Protein AF-A0A535C6H7-F1 (afdb_monomer_lite)

Radius of gyration: 23.51 Å; chains: 1; bounding box: 56×78×48 Å

pLDDT: mean 80.65, std 19.95, range [39.41, 97.75]

Sequence (161 aa):
MAKKKKEQKVSISQGDEAQAQAVLERYHKLAGELRSSKDQNQAEEALSTVSDLPEAAQMALLKALSREYHQDAADVLVGINALSPLKSVRKEARRSLLRLEEARVYPHWEPPIERLSPVDAIQMQSVNSMVTDLVTSIEESENPPRFWKGFVTDSQTRVPA

Foldseek 3Di:
DPPPPPPDPDDADPVLLVLLVVVLVCLLVLLVQQQPDDAQVSLVVSCVSLLVRDPNSLLNNLVVLLPVLEQSSQSVLQSCLQNHPDPVSVVSSVVSNVSSVVVVRHHPDHGRDPDDPPVNVVVVVVVVVVVVVVVVVPDPDDDDDDDDDDDDDDDPDDDDD

Structure (mmCIF, N/CA/C/O backbone):
data_AF-A0A535C6H7-F1
#
_entry.id   AF-A0A535C6H7-F1
#
loop_
_atom_site.group_PDB
_atom_site.id
_atom_site.type_symbol
_atom_site.label_atom_id
_atom_site.label_alt_id
_atom_site.label_comp_id
_atom_site.label_asym_id
_atom_site.label_entity_id
_atom_site.label_seq_id
_atom_site.pdbx_PDB_ins_code
_atom_site.Cartn_x
_atom_site.Cartn_y
_atom_site.Cartn_z
_atom_site.occupancy
_atom_site.B_iso_or_equiv
_atom_site.auth_seq_id
_atom_site.auth_comp_id
_atom_site.auth_asym_id
_atom_site.auth_atom_id
_atom_site.pdbx_PDB_model_num
ATOM 1 N N . MET A 1 1 ? -22.726 31.134 2.862 1.00 39.41 1 MET A N 1
ATOM 2 C CA . MET A 1 1 ? -21.718 30.504 3.748 1.00 39.41 1 MET A CA 1
ATOM 3 C C . MET A 1 1 ? -21.454 29.078 3.261 1.00 39.41 1 MET A C 1
ATOM 5 O O . MET A 1 1 ? -22.220 28.179 3.584 1.00 39.41 1 MET A O 1
ATOM 9 N N . ALA A 1 2 ? -20.444 28.859 2.414 1.00 46.81 2 ALA A N 1
ATOM 10 C CA . ALA A 1 2 ? -20.098 27.507 1.968 1.00 46.81 2 ALA A CA 1
ATOM 11 C C . ALA A 1 2 ? -19.489 26.728 3.146 1.00 46.81 2 ALA A C 1
ATOM 13 O O . ALA A 1 2 ? -18.440 27.110 3.666 1.00 46.81 2 ALA A O 1
ATOM 14 N N . LYS A 1 3 ? -20.156 25.656 3.594 1.00 52.50 3 LYS A N 1
ATOM 15 C CA . LYS A 1 3 ? -19.626 24.759 4.626 1.00 52.50 3 LYS A CA 1
ATOM 16 C C . LYS A 1 3 ? -18.391 24.056 4.053 1.00 52.50 3 LYS A C 1
ATOM 18 O O . LYS A 1 3 ? -18.519 23.105 3.288 1.00 52.50 3 LYS A O 1
ATOM 23 N N . LYS A 1 4 ? -17.188 24.536 4.390 1.00 54.16 4 LYS A N 1
ATOM 24 C CA . LYS A 1 4 ? -15.937 23.810 4.129 1.00 54.16 4 LYS A CA 1
ATOM 25 C C . LYS A 1 4 ? -16.025 22.464 4.855 1.00 54.16 4 LYS A C 1
ATOM 27 O O . LYS A 1 4 ? -15.910 22.419 6.078 1.00 54.16 4 LYS A O 1
ATOM 32 N N . LYS A 1 5 ? -16.261 21.380 4.111 1.00 51.91 5 LYS A N 1
ATOM 33 C CA . LYS A 1 5 ? -16.162 20.007 4.617 1.00 51.91 5 LYS A CA 1
ATOM 34 C C . LYS A 1 5 ? -14.705 19.795 5.033 1.00 51.91 5 LYS A C 1
ATOM 36 O O . LYS A 1 5 ? -13.837 19.677 4.174 1.00 51.91 5 LYS A O 1
ATOM 41 N N . LYS A 1 6 ? -14.423 19.860 6.338 1.00 53.69 6 LYS A N 1
ATOM 42 C CA . LYS A 1 6 ? -13.094 19.565 6.886 1.00 53.69 6 LYS A CA 1
ATOM 43 C C . LYS A 1 6 ? -12.773 18.115 6.536 1.00 53.69 6 LYS A C 1
ATOM 45 O O . LYS A 1 6 ? -13.513 17.220 6.935 1.00 53.69 6 LYS A O 1
ATOM 50 N N . GLU A 1 7 ? -11.706 17.893 5.774 1.00 56.09 7 GLU A N 1
ATOM 51 C CA . GLU A 1 7 ? -11.114 16.564 5.653 1.00 56.09 7 GLU A CA 1
ATOM 52 C C . GLU A 1 7 ? -10.694 16.140 7.063 1.00 56.09 7 GLU A C 1
ATOM 54 O O . GLU A 1 7 ? -9.866 16.786 7.709 1.00 56.09 7 GLU A O 1
ATOM 59 N N . GLN A 1 8 ? -11.372 15.125 7.588 1.00 59.19 8 GLN A N 1
ATOM 60 C CA . GLN A 1 8 ? -11.145 14.611 8.926 1.00 59.19 8 GLN A CA 1
ATOM 61 C C . GLN A 1 8 ? -9.779 13.925 8.905 1.00 59.19 8 GLN A C 1
ATOM 63 O O . GLN A 1 8 ? -9.584 12.912 8.239 1.00 59.19 8 GLN A O 1
ATOM 68 N N . LYS A 1 9 ? -8.790 14.557 9.538 1.00 72.38 9 LYS A N 1
ATOM 69 C CA . LYS A 1 9 ? -7.429 14.032 9.599 1.00 72.38 9 LYS A CA 1
ATOM 70 C C . LYS A 1 9 ? -7.462 12.774 10.466 1.00 72.38 9 LYS A C 1
ATOM 72 O O . LYS A 1 9 ? -7.769 12.874 11.649 1.00 72.38 9 LYS A O 1
ATOM 77 N N . VAL A 1 10 ? -7.174 11.618 9.873 1.00 79.31 10 VAL A N 1
ATOM 78 C CA . VAL A 1 10 ? -7.082 10.345 10.599 1.00 79.31 10 VAL A CA 1
ATOM 79 C C . VAL A 1 10 ? -5.975 10.470 11.650 1.00 79.31 10 VAL A C 1
ATOM 81 O O . VAL A 1 10 ? -4.823 10.758 11.312 1.00 79.31 10 VAL A O 1
ATOM 84 N N . SER A 1 11 ? -6.336 10.334 12.926 1.00 87.69 11 SER A N 1
ATOM 85 C CA . SER A 1 11 ? -5.392 10.281 14.044 1.00 87.69 11 SER A CA 1
ATOM 86 C C . SER A 1 11 ? -4.836 8.866 14.161 1.00 87.69 11 SER A C 1
ATOM 88 O O . SER A 1 11 ? -5.615 7.925 14.257 1.00 87.69 11 SER A O 1
ATOM 90 N N . ILE A 1 12 ? -3.513 8.731 14.149 1.00 90.38 12 ILE A N 1
ATOM 91 C CA . ILE A 1 12 ? -2.811 7.447 14.261 1.00 90.38 12 ILE A CA 1
ATOM 92 C C . ILE A 1 12 ? -2.383 7.275 15.720 1.00 90.38 12 ILE A C 1
ATOM 94 O O . ILE A 1 12 ? -1.758 8.181 16.278 1.00 90.38 12 ILE A O 1
ATOM 98 N N . SER A 1 13 ? -2.752 6.156 16.341 1.00 93.12 13 SER A N 1
ATOM 99 C CA . SER A 1 13 ? -2.319 5.784 17.691 1.00 93.12 13 SER A CA 1
ATOM 100 C C . SER A 1 13 ? -1.070 4.896 17.662 1.00 93.12 13 SER A C 1
ATOM 102 O O . SER A 1 13 ? -0.729 4.316 16.636 1.00 93.12 13 SER A O 1
ATOM 104 N N . GLN A 1 14 ? -0.414 4.719 18.812 1.00 91.12 14 GLN A N 1
ATOM 105 C CA . GLN A 1 14 ? 0.725 3.799 18.934 1.00 91.12 14 GLN A CA 1
ATOM 106 C C . GLN A 1 14 ? 0.339 2.337 18.632 1.00 91.12 14 GLN A C 1
ATOM 108 O O . GLN A 1 14 ? 1.145 1.580 18.097 1.00 91.12 14 GLN A O 1
ATOM 113 N N . GLY A 1 15 ? -0.900 1.937 18.948 1.00 92.25 15 GLY A N 1
ATOM 114 C CA . GLY A 1 15 ? -1.410 0.606 18.609 1.00 92.25 15 GLY A CA 1
ATOM 115 C C . GLY A 1 15 ? -1.535 0.405 17.098 1.00 92.25 15 GLY A C 1
ATOM 116 O O . GLY A 1 15 ? -1.172 -0.655 16.590 1.00 92.25 15 GLY A O 1
ATOM 117 N N . ASP A 1 16 ? -1.964 1.444 16.378 1.00 93.81 16 ASP A N 1
ATOM 118 C CA . ASP A 1 16 ? -2.052 1.427 14.914 1.00 93.81 16 ASP A CA 1
ATOM 119 C C . ASP A 1 16 ? -0.664 1.325 14.267 1.00 93.81 16 ASP A C 1
ATOM 121 O O . ASP A 1 16 ? -0.484 0.597 13.293 1.00 93.81 16 ASP A O 1
ATOM 125 N N . GLU A 1 17 ? 0.332 2.022 14.824 1.00 93.94 17 GLU A N 1
ATOM 126 C CA . GLU A 1 17 ? 1.726 1.932 14.371 1.00 93.9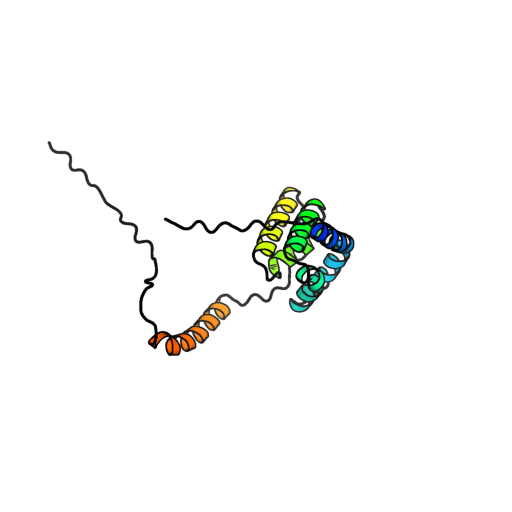4 17 GLU A CA 1
ATOM 127 C C . GLU A 1 17 ? 2.306 0.531 14.588 1.00 93.94 17 GLU A C 1
ATOM 129 O O . GLU A 1 17 ? 2.968 0.005 13.697 1.00 93.94 17 GLU A O 1
ATOM 134 N N . ALA A 1 18 ? 2.017 -0.110 15.725 1.00 95.69 18 ALA A N 1
ATOM 135 C CA . ALA A 1 18 ? 2.470 -1.474 15.996 1.00 95.69 18 ALA A CA 1
ATOM 136 C C . ALA A 1 18 ? 1.853 -2.495 15.023 1.00 95.69 18 ALA A C 1
ATOM 138 O O . ALA A 1 18 ? 2.554 -3.367 14.508 1.00 95.69 18 ALA A O 1
ATOM 139 N N . GLN A 1 19 ? 0.556 -2.366 14.726 1.00 94.44 19 GLN A N 1
ATOM 140 C CA . GLN A 1 19 ? -0.112 -3.209 13.729 1.00 94.44 19 GLN A CA 1
ATOM 141 C C . GLN A 1 19 ? 0.456 -2.984 12.325 1.00 94.44 19 GLN A C 1
ATOM 143 O O . GLN A 1 19 ? 0.732 -3.947 11.610 1.00 94.44 19 GLN A O 1
ATOM 148 N N . ALA A 1 20 ? 0.678 -1.724 11.946 1.00 95.38 20 ALA A N 1
ATOM 149 C CA . ALA A 1 20 ? 1.310 -1.380 10.680 1.00 95.38 20 ALA A CA 1
ATOM 150 C C . ALA A 1 20 ? 2.720 -1.972 10.568 1.00 95.38 20 ALA A C 1
ATOM 152 O O . ALA A 1 20 ? 3.054 -2.535 9.530 1.00 95.38 20 ALA A O 1
ATOM 153 N N . GLN A 1 21 ? 3.519 -1.909 11.634 1.00 95.81 21 GLN A N 1
ATOM 154 C CA . GLN A 1 21 ? 4.875 -2.453 11.654 1.00 95.81 21 GLN A CA 1
ATOM 155 C C . GLN A 1 21 ? 4.891 -3.973 11.451 1.00 95.81 21 GLN A C 1
ATOM 157 O O . GLN A 1 21 ? 5.683 -4.475 10.658 1.00 95.81 21 GLN A O 1
ATOM 162 N N . ALA A 1 22 ? 3.971 -4.704 12.086 1.00 95.56 22 ALA A N 1
ATOM 163 C CA . ALA A 1 22 ? 3.863 -6.153 11.911 1.00 95.56 22 ALA A CA 1
ATOM 164 C C . ALA A 1 22 ? 3.549 -6.555 10.456 1.00 95.56 22 ALA A C 1
ATOM 166 O O . ALA A 1 22 ? 4.006 -7.590 9.971 1.00 95.56 22 ALA A O 1
ATOM 167 N N . VAL A 1 23 ? 2.770 -5.739 9.736 1.00 95.44 23 VAL A N 1
ATOM 168 C CA . VAL A 1 23 ? 2.510 -5.957 8.304 1.00 95.44 23 VAL A CA 1
ATOM 169 C C . VAL A 1 23 ? 3.679 -5.490 7.443 1.00 95.44 23 VAL A C 1
ATOM 171 O O . VAL A 1 23 ? 3.997 -6.138 6.445 1.00 95.44 23 VAL A O 1
ATOM 174 N N . LEU A 1 24 ? 4.347 -4.409 7.845 1.00 96.38 24 LEU A N 1
ATOM 175 C CA . LEU A 1 24 ? 5.537 -3.910 7.174 1.00 96.38 24 LEU A CA 1
ATOM 176 C C . LEU A 1 24 ? 6.614 -4.991 7.129 1.00 96.38 24 LEU A C 1
ATOM 178 O O . LEU A 1 24 ? 7.143 -5.236 6.065 1.00 96.38 24 LEU A O 1
ATOM 182 N N . GLU A 1 25 ? 6.875 -5.729 8.207 1.00 96.31 25 GLU A N 1
ATOM 183 C CA . GLU A 1 25 ? 7.915 -6.776 8.231 1.00 96.31 25 GLU A CA 1
ATOM 184 C C . GLU A 1 25 ? 7.739 -7.881 7.172 1.00 96.31 25 GLU A C 1
ATOM 186 O O . GLU A 1 25 ? 8.708 -8.526 6.771 1.00 96.31 25 GLU A O 1
ATOM 191 N N . ARG A 1 26 ? 6.515 -8.086 6.673 1.00 96.19 26 ARG A N 1
ATOM 192 C CA . ARG A 1 26 ? 6.191 -9.101 5.658 1.00 96.19 26 ARG A CA 1
ATOM 193 C C . ARG A 1 26 ? 5.921 -8.529 4.264 1.00 96.19 26 ARG A C 1
ATOM 195 O O . ARG A 1 26 ? 5.485 -9.277 3.387 1.00 96.19 26 ARG A O 1
ATOM 202 N N . TYR A 1 27 ? 6.176 -7.240 4.026 1.00 96.12 27 TYR A N 1
ATOM 203 C CA . TYR A 1 27 ? 5.773 -6.577 2.780 1.00 96.12 27 TYR A CA 1
ATOM 204 C C . TYR A 1 27 ? 6.416 -7.175 1.521 1.00 96.12 27 TYR A C 1
ATOM 206 O O . TYR A 1 27 ? 5.752 -7.273 0.495 1.00 96.12 27 TYR A O 1
ATOM 214 N N . HIS A 1 28 ? 7.668 -7.639 1.599 1.00 97.19 28 HIS A N 1
ATOM 215 C CA . HIS A 1 28 ? 8.337 -8.321 0.484 1.00 97.19 28 HIS A CA 1
ATOM 216 C C . HIS A 1 28 ? 7.602 -9.599 0.066 1.00 97.19 28 HIS A C 1
ATOM 218 O O . HIS A 1 28 ? 7.425 -9.868 -1.123 1.00 97.19 28 HIS A O 1
ATOM 224 N N . LYS A 1 29 ? 7.134 -10.380 1.049 1.00 96.75 29 LYS A N 1
ATOM 225 C CA . LYS A 1 29 ? 6.348 -11.590 0.792 1.00 96.75 29 LYS A CA 1
ATOM 226 C C . LYS A 1 29 ? 5.018 -11.228 0.136 1.00 96.75 29 LYS A C 1
ATOM 228 O O . LYS A 1 29 ? 4.668 -11.822 -0.878 1.00 96.75 29 LYS A O 1
ATOM 233 N N . LEU A 1 30 ? 4.345 -10.206 0.662 1.00 96.00 30 LEU A N 1
ATOM 234 C CA . LEU A 1 30 ? 3.089 -9.703 0.110 1.00 96.00 30 LEU A CA 1
ATOM 235 C C . LEU A 1 30 ? 3.267 -9.195 -1.332 1.00 96.00 30 LEU A C 1
ATOM 237 O O . LEU A 1 30 ? 2.459 -9.514 -2.194 1.00 96.00 30 LEU A O 1
ATOM 241 N N . ALA A 1 31 ? 4.353 -8.482 -1.643 1.00 96.56 31 ALA A N 1
ATOM 242 C CA . ALA A 1 31 ? 4.670 -8.075 -3.015 1.00 96.56 31 ALA A CA 1
ATOM 243 C C . ALA A 1 31 ? 4.904 -9.280 -3.945 1.00 96.56 31 ALA A C 1
ATOM 245 O O . ALA A 1 31 ? 4.529 -9.254 -5.116 1.00 96.56 31 ALA A O 1
ATOM 246 N N . GLY A 1 32 ? 5.514 -10.353 -3.434 1.00 96.38 32 GLY A N 1
ATOM 247 C CA . GLY A 1 32 ? 5.630 -11.625 -4.147 1.00 96.38 32 GLY A CA 1
ATOM 248 C C . GLY A 1 32 ? 4.271 -12.257 -4.462 1.00 96.38 32 GLY A C 1
ATOM 249 O O . GLY A 1 32 ? 4.052 -12.679 -5.595 1.00 96.38 32 GLY A O 1
ATOM 250 N N . GLU A 1 33 ? 3.359 -12.275 -3.489 1.00 95.56 33 GLU A N 1
ATOM 251 C CA . GLU A 1 33 ? 1.986 -12.789 -3.632 1.00 95.56 33 GLU A CA 1
ATOM 252 C C . GLU A 1 33 ? 1.148 -11.940 -4.607 1.00 95.56 33 GLU A C 1
ATOM 254 O O . GLU A 1 33 ? 0.427 -12.473 -5.451 1.00 95.56 33 GLU A O 1
ATOM 259 N N . LEU A 1 34 ? 1.301 -10.613 -4.575 1.00 94.94 34 LEU A N 1
ATOM 260 C CA . LEU A 1 34 ? 0.682 -9.716 -5.555 1.00 94.94 34 LEU A CA 1
ATOM 261 C C . LEU A 1 34 ? 1.168 -10.016 -6.974 1.00 94.94 34 LEU A C 1
ATOM 263 O O . LEU A 1 34 ? 0.366 -10.170 -7.889 1.00 94.94 34 LEU A O 1
ATOM 267 N N . ARG A 1 35 ? 2.482 -10.171 -7.155 1.00 94.94 35 ARG A N 1
ATOM 268 C CA . ARG A 1 35 ? 3.076 -10.468 -8.465 1.00 94.94 35 ARG A CA 1
ATOM 269 C C . ARG A 1 35 ? 2.694 -11.836 -9.020 1.00 94.94 35 ARG A C 1
ATOM 271 O O . ARG A 1 35 ? 2.683 -12.000 -10.236 1.00 94.94 35 ARG A O 1
ATOM 278 N N . SER A 1 36 ? 2.401 -12.810 -8.161 1.00 95.31 36 SER A N 1
ATOM 279 C CA . SER A 1 36 ? 1.939 -14.134 -8.586 1.00 95.31 36 SER A CA 1
ATOM 280 C C . SER A 1 36 ? 0.431 -14.202 -8.849 1.00 95.31 36 SER A C 1
ATOM 282 O O . SER A 1 36 ? -0.031 -15.180 -9.443 1.00 95.31 36 SER A O 1
ATOM 284 N N . SER A 1 37 ? -0.322 -13.174 -8.447 1.00 93.88 37 SER A N 1
ATOM 285 C CA . SER A 1 37 ? -1.764 -13.077 -8.671 1.00 93.88 37 SER A CA 1
ATOM 286 C C . SER A 1 37 ? -2.074 -12.878 -10.154 1.00 93.88 37 SER A C 1
ATOM 288 O O . SER A 1 37 ? -1.477 -12.033 -10.821 1.00 93.88 37 SER A O 1
ATOM 290 N N . LYS A 1 38 ? -3.024 -13.657 -10.674 1.00 90.50 38 LYS A N 1
ATOM 291 C CA . LYS A 1 38 ? -3.433 -13.617 -12.089 1.00 90.50 38 LYS A CA 1
ATOM 292 C C . LYS A 1 38 ? -4.670 -12.762 -12.324 1.00 90.50 38 LYS A C 1
ATOM 294 O O . LYS A 1 38 ? -4.768 -12.114 -13.359 1.00 90.50 38 LYS A O 1
ATOM 299 N N . ASP A 1 39 ? -5.560 -12.741 -11.340 1.00 92.31 39 ASP A N 1
ATOM 300 C CA . ASP A 1 39 ? -6.872 -12.109 -11.426 1.00 92.31 39 ASP A CA 1
ATOM 301 C C . ASP A 1 39 ? -7.091 -11.165 -10.238 1.00 92.31 39 ASP A C 1
ATOM 303 O O . ASP A 1 39 ? -6.433 -11.292 -9.198 1.00 92.31 39 ASP A O 1
ATOM 307 N N . GLN A 1 40 ? -8.049 -10.242 -10.370 1.00 92.69 40 GLN A N 1
ATOM 308 C CA . GLN A 1 40 ? -8.341 -9.228 -9.353 1.00 92.69 40 GLN A CA 1
ATOM 309 C C . GLN A 1 40 ? -8.611 -9.842 -7.972 1.00 92.69 40 GLN A C 1
ATOM 311 O O . GLN A 1 40 ? -8.052 -9.388 -6.976 1.00 92.69 40 GLN A O 1
ATOM 316 N N . ASN A 1 41 ? -9.398 -10.920 -7.925 1.00 91.88 41 ASN A N 1
ATOM 317 C CA . ASN A 1 41 ? -9.771 -11.596 -6.680 1.00 91.88 41 ASN A CA 1
ATOM 318 C C . ASN A 1 41 ? -8.552 -12.130 -5.911 1.00 91.88 41 ASN A C 1
ATOM 320 O O . ASN A 1 41 ? -8.511 -12.033 -4.690 1.00 91.88 41 ASN A O 1
ATOM 324 N N . GLN A 1 42 ? -7.541 -12.655 -6.614 1.00 93.38 42 GLN A N 1
ATOM 325 C CA . GLN A 1 42 ? -6.316 -13.161 -5.978 1.00 93.38 42 GLN A CA 1
ATOM 326 C C . GLN A 1 42 ? -5.485 -12.016 -5.389 1.00 93.38 42 GLN A C 1
ATOM 328 O O . GLN A 1 42 ? -4.947 -12.135 -4.290 1.00 93.38 42 GLN A O 1
ATOM 333 N N . ALA A 1 43 ? -5.426 -10.880 -6.091 1.00 94.31 43 ALA A N 1
ATOM 334 C CA . ALA A 1 43 ? -4.731 -9.696 -5.600 1.00 94.31 43 ALA A CA 1
ATOM 335 C C . ALA A 1 43 ? -5.450 -9.062 -4.392 1.00 94.31 43 ALA A C 1
ATOM 337 O O . ALA A 1 43 ? -4.797 -8.610 -3.451 1.00 94.31 43 ALA A O 1
ATOM 338 N N . GLU A 1 44 ? -6.786 -9.051 -4.389 1.00 94.06 44 GLU A N 1
ATOM 339 C CA . GLU A 1 44 ? -7.591 -8.624 -3.238 1.00 94.06 44 GLU A CA 1
ATOM 340 C C . GLU A 1 44 ? -7.412 -9.566 -2.042 1.00 94.06 44 GLU A C 1
ATOM 342 O O . GLU A 1 44 ? -7.237 -9.097 -0.918 1.00 94.06 44 GLU A O 1
ATOM 347 N N . GLU A 1 45 ? -7.365 -10.880 -2.275 1.00 94.50 45 GLU A N 1
ATOM 348 C CA . GLU A 1 45 ? -7.104 -11.877 -1.235 1.00 94.50 45 GLU A CA 1
ATOM 349 C C . GLU A 1 45 ? -5.714 -11.695 -0.610 1.00 94.50 45 GLU A C 1
ATOM 351 O O . GLU A 1 45 ? -5.592 -11.683 0.616 1.00 94.50 45 GLU A O 1
ATOM 356 N N . ALA A 1 46 ? -4.675 -11.447 -1.412 1.00 94.50 46 ALA A N 1
ATOM 357 C CA . ALA A 1 46 ? -3.338 -11.129 -0.900 1.00 94.50 46 ALA A CA 1
ATOM 358 C C . ALA A 1 46 ? -3.327 -9.836 -0.053 1.00 94.50 46 ALA A C 1
ATOM 360 O O . ALA A 1 46 ? -2.611 -9.731 0.948 1.00 94.50 46 ALA A O 1
ATOM 361 N N . LEU A 1 47 ? -4.160 -8.852 -0.413 1.00 95.06 47 LEU A N 1
ATOM 362 C CA . LEU A 1 47 ? -4.319 -7.596 0.328 1.00 95.06 47 LEU A CA 1
ATOM 363 C C . LEU A 1 47 ? -5.294 -7.675 1.505 1.00 95.06 47 LEU A C 1
ATOM 365 O O . LEU A 1 47 ? -5.353 -6.707 2.266 1.00 95.06 47 LEU A O 1
ATOM 369 N N . SER A 1 48 ? -5.994 -8.796 1.710 1.00 93.62 48 SER A N 1
ATOM 370 C CA . SER A 1 48 ? -6.967 -8.966 2.804 1.00 93.62 48 SER A CA 1
ATOM 371 C C . SER A 1 48 ? -6.365 -8.597 4.160 1.00 93.62 48 SER A C 1
ATOM 373 O O . SER A 1 48 ? -6.916 -7.814 4.932 1.00 93.62 48 SER A O 1
ATOM 375 N N . THR A 1 49 ? -5.127 -9.037 4.389 1.00 91.31 49 THR A N 1
ATOM 376 C CA . THR A 1 49 ? -4.404 -8.769 5.633 1.00 91.31 49 THR A CA 1
ATOM 377 C C . THR A 1 49 ? -4.104 -7.287 5.884 1.00 91.31 49 THR A C 1
ATOM 379 O O . THR A 1 49 ? -3.815 -6.910 7.020 1.00 91.31 49 THR A O 1
ATOM 382 N N . VAL A 1 50 ? -4.145 -6.453 4.839 1.00 93.94 50 VAL A N 1
ATOM 383 C CA . VAL A 1 50 ? -4.039 -4.991 4.917 1.00 93.94 50 VAL A CA 1
ATOM 384 C C . VAL A 1 50 ? -5.427 -4.363 5.023 1.00 93.94 50 VAL A C 1
ATOM 386 O O . VAL A 1 50 ? -5.607 -3.445 5.819 1.00 93.94 50 VAL A O 1
ATOM 389 N N . SER A 1 51 ? -6.410 -4.834 4.247 1.00 93.38 51 SER A N 1
ATOM 390 C CA . SER A 1 51 ? -7.768 -4.275 4.254 1.00 93.38 51 SER A CA 1
ATOM 391 C C . SER A 1 51 ? -8.513 -4.500 5.567 1.00 93.38 51 SER A C 1
ATOM 393 O O . SER A 1 51 ? -9.357 -3.677 5.916 1.00 93.38 51 SER A O 1
ATOM 395 N N . ASP A 1 52 ? -8.173 -5.562 6.299 1.00 94.44 52 ASP A N 1
ATOM 396 C CA . ASP A 1 52 ? -8.772 -5.901 7.595 1.00 94.44 52 ASP A CA 1
ATOM 397 C C . ASP A 1 52 ? -8.258 -5.018 8.743 1.00 94.44 52 ASP A C 1
ATOM 399 O O . ASP A 1 52 ? -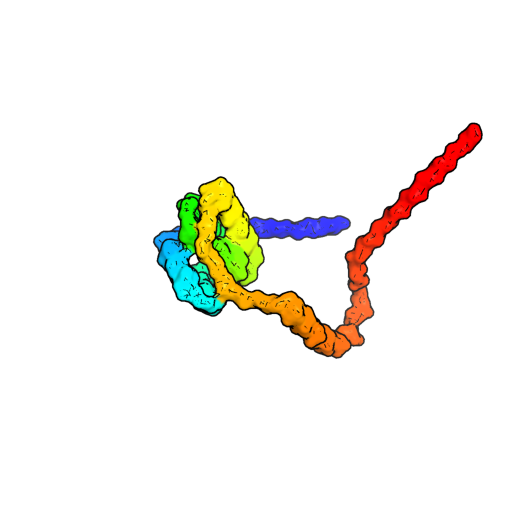8.860 -4.963 9.818 1.00 94.44 52 ASP A O 1
ATOM 403 N N . LEU A 1 53 ? -7.148 -4.301 8.534 1.00 93.81 53 LEU A N 1
ATOM 404 C CA . LEU A 1 53 ? -6.625 -3.360 9.519 1.00 93.81 53 LEU A CA 1
ATOM 405 C C . LEU A 1 53 ? -7.545 -2.139 9.660 1.00 93.81 53 LEU A C 1
ATOM 407 O O . LEU A 1 53 ? -8.154 -1.703 8.678 1.00 93.81 53 LEU A O 1
ATOM 411 N N . PRO A 1 54 ? -7.586 -1.494 10.841 1.00 95.81 54 PRO A N 1
ATOM 412 C CA . PRO A 1 54 ? -8.271 -0.218 10.984 1.00 95.81 54 PRO A CA 1
ATOM 413 C C . PRO A 1 54 ? -7.653 0.836 10.055 1.00 95.81 54 PRO A C 1
ATOM 415 O O . PRO A 1 54 ? -6.450 0.829 9.788 1.00 95.81 54 PRO A O 1
ATOM 418 N N . GLU A 1 55 ? -8.467 1.789 9.590 1.00 95.88 55 GLU A N 1
ATOM 419 C CA . GLU A 1 55 ? -8.036 2.824 8.635 1.00 95.88 55 GLU A CA 1
ATOM 420 C C . GLU A 1 55 ? -6.767 3.556 9.104 1.00 95.88 55 GLU A C 1
ATOM 422 O O . GLU A 1 55 ? -5.865 3.811 8.310 1.00 95.88 55 GLU A O 1
ATOM 427 N N . ALA A 1 56 ? -6.656 3.857 10.400 1.00 94.88 56 ALA A N 1
ATOM 428 C CA . ALA A 1 56 ? -5.476 4.501 10.968 1.00 94.88 56 ALA A CA 1
ATOM 429 C C . ALA A 1 56 ? -4.195 3.660 10.809 1.00 94.88 56 ALA A C 1
ATOM 431 O O . ALA A 1 56 ? -3.160 4.212 10.428 1.00 94.88 56 ALA A O 1
ATOM 432 N N . ALA A 1 57 ? -4.270 2.342 11.014 1.00 96.12 57 ALA A N 1
ATOM 433 C CA . ALA A 1 57 ? -3.150 1.423 10.810 1.00 96.12 57 ALA A CA 1
ATOM 434 C C . ALA A 1 57 ? -2.807 1.259 9.323 1.00 96.12 57 ALA A C 1
ATOM 436 O O . ALA A 1 57 ? -1.630 1.282 8.966 1.00 96.12 57 ALA A O 1
ATOM 437 N N . GLN A 1 58 ? -3.805 1.211 8.430 1.00 97.19 58 GLN A N 1
ATOM 438 C CA . GLN A 1 58 ? -3.554 1.241 6.980 1.00 97.19 58 GLN A CA 1
ATOM 439 C C . GLN A 1 58 ? -2.803 2.519 6.580 1.00 97.19 58 GLN A C 1
ATOM 441 O O . GLN A 1 58 ? -1.798 2.470 5.875 1.00 97.19 58 GLN A O 1
ATOM 446 N N . MET A 1 59 ? -3.233 3.678 7.086 1.00 97.00 59 MET A N 1
ATOM 447 C CA . MET A 1 59 ? -2.574 4.962 6.828 1.00 97.00 59 MET A CA 1
ATOM 448 C C . MET A 1 59 ? -1.152 5.020 7.409 1.00 97.00 59 MET A C 1
ATOM 450 O O . MET A 1 59 ? -0.275 5.645 6.809 1.00 97.00 59 MET A O 1
ATOM 454 N N . ALA A 1 60 ? -0.905 4.391 8.561 1.00 97.00 60 ALA A N 1
ATOM 455 C CA . ALA A 1 60 ? 0.431 4.269 9.143 1.00 97.00 60 ALA A CA 1
ATOM 456 C C . ALA A 1 60 ? 1.341 3.378 8.281 1.00 97.00 60 ALA A C 1
ATOM 458 O O . ALA A 1 60 ? 2.454 3.791 7.948 1.00 97.00 60 ALA A O 1
ATOM 459 N N . LEU A 1 61 ? 0.839 2.225 7.827 1.00 97.69 61 LEU A N 1
ATOM 460 C CA . LEU A 1 61 ? 1.549 1.307 6.932 1.00 97.69 61 LEU A CA 1
ATOM 461 C C . LEU A 1 61 ? 1.937 1.992 5.617 1.00 97.69 61 LEU A C 1
ATOM 463 O O . LEU A 1 61 ? 3.093 1.930 5.210 1.00 97.69 61 LEU A O 1
ATOM 467 N N . LEU A 1 62 ? 1.007 2.709 4.978 1.00 97.62 62 LEU A N 1
ATOM 468 C CA . LEU A 1 62 ? 1.271 3.433 3.727 1.00 97.62 62 LEU A CA 1
ATOM 469 C C . LEU A 1 62 ? 2.378 4.482 3.867 1.00 97.62 62 LEU A C 1
ATOM 471 O O . LEU A 1 62 ? 3.155 4.710 2.934 1.00 97.62 62 LEU A O 1
ATOM 475 N N . LYS A 1 63 ? 2.458 5.134 5.031 1.00 96.69 63 LYS A N 1
ATOM 476 C CA . LYS A 1 63 ? 3.524 6.094 5.332 1.00 96.69 63 LYS A CA 1
ATOM 477 C C . LYS A 1 63 ? 4.853 5.399 5.588 1.00 96.69 63 LYS A C 1
ATOM 479 O O . LYS A 1 63 ? 5.872 5.924 5.141 1.00 96.69 63 LYS A O 1
ATOM 484 N N . ALA A 1 64 ? 4.845 4.255 6.268 1.00 96.94 64 ALA A N 1
ATOM 485 C CA . ALA A 1 64 ? 6.036 3.445 6.492 1.00 96.94 64 ALA A CA 1
ATOM 486 C C . ALA A 1 64 ? 6.602 2.910 5.164 1.00 96.94 64 ALA A C 1
ATOM 488 O O . ALA A 1 64 ? 7.749 3.201 4.846 1.00 96.94 64 ALA A O 1
ATOM 489 N N . LEU A 1 65 ? 5.765 2.302 4.313 1.00 97.44 65 LEU A N 1
ATOM 490 C CA . LEU A 1 65 ? 6.147 1.819 2.976 1.00 97.44 65 LEU A CA 1
ATOM 491 C C . LEU A 1 65 ? 6.770 2.916 2.099 1.00 97.44 65 LEU A C 1
ATOM 493 O O . LEU A 1 65 ? 7.723 2.664 1.369 1.00 97.44 65 LEU A O 1
ATOM 497 N N . SER A 1 66 ? 6.290 4.161 2.207 1.00 96.56 66 SER A N 1
ATOM 498 C CA . SER A 1 66 ? 6.856 5.297 1.457 1.00 96.56 66 SER A CA 1
ATOM 499 C C . SER A 1 66 ? 8.300 5.660 1.833 1.00 96.56 66 SER A C 1
ATOM 501 O O . SER A 1 66 ? 8.905 6.497 1.167 1.00 96.56 66 SER A O 1
ATOM 503 N N . ARG A 1 67 ? 8.832 5.089 2.921 1.00 96.31 67 ARG A N 1
ATOM 504 C CA . ARG A 1 67 ? 10.190 5.323 3.431 1.00 96.31 67 ARG A CA 1
ATOM 505 C C . ARG A 1 67 ? 11.129 4.138 3.208 1.00 96.31 67 ARG A C 1
ATOM 507 O O . ARG A 1 67 ? 12.319 4.295 3.447 1.00 96.31 67 ARG A O 1
ATOM 514 N N . GLU A 1 68 ? 10.619 2.997 2.745 1.00 95.88 68 GLU A N 1
ATOM 515 C CA . GLU A 1 68 ? 11.436 1.809 2.460 1.00 95.88 68 GLU A CA 1
ATOM 516 C C . GLU A 1 68 ? 12.298 1.983 1.201 1.00 95.88 68 GLU A C 1
ATOM 518 O O . GLU A 1 68 ? 13.309 1.307 1.048 1.00 95.88 68 GLU A O 1
ATOM 523 N N . TYR A 1 69 ? 11.915 2.892 0.292 1.00 95.38 69 TYR A N 1
ATOM 524 C CA . TYR A 1 69 ? 12.607 3.141 -0.985 1.00 95.38 69 TYR A CA 1
ATOM 525 C C . TYR A 1 69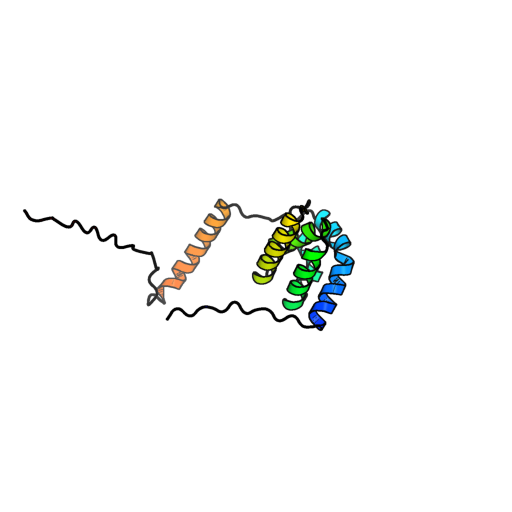 ? 12.912 1.861 -1.778 1.00 95.38 69 TYR A C 1
ATOM 527 O O . TYR A 1 69 ? 13.929 1.755 -2.461 1.00 95.38 69 TYR A O 1
ATOM 535 N N . HIS A 1 70 ? 12.004 0.889 -1.696 1.00 97.25 70 HIS A N 1
ATOM 536 C CA . HIS A 1 70 ? 12.143 -0.406 -2.337 1.00 97.25 70 HIS A CA 1
ATOM 537 C C . HIS A 1 70 ? 11.032 -0.633 -3.361 1.00 97.25 70 HIS A C 1
ATOM 539 O O . HIS A 1 70 ? 9.886 -0.220 -3.178 1.00 97.25 70 HIS A O 1
ATOM 545 N N . GLN A 1 71 ? 11.370 -1.338 -4.433 1.00 96.88 71 GLN A N 1
ATOM 546 C CA . GLN A 1 71 ? 10.452 -1.666 -5.519 1.00 96.88 71 GLN A CA 1
ATOM 547 C C . GLN A 1 71 ? 9.238 -2.469 -5.039 1.00 96.88 71 GLN A C 1
ATOM 549 O O . GLN A 1 71 ? 8.110 -2.155 -5.397 1.00 96.88 71 GLN A O 1
ATOM 554 N N . ASP A 1 72 ? 9.455 -3.446 -4.158 1.00 97.44 72 ASP A N 1
ATOM 555 C CA . ASP A 1 72 ? 8.362 -4.218 -3.557 1.00 97.44 72 ASP A CA 1
ATOM 556 C C . ASP A 1 72 ? 7.384 -3.323 -2.785 1.00 97.44 72 ASP A C 1
ATOM 558 O O . ASP A 1 72 ? 6.182 -3.559 -2.819 1.00 97.44 72 ASP A O 1
ATOM 562 N N . ALA A 1 73 ? 7.860 -2.251 -2.140 1.00 97.31 73 ALA A N 1
ATOM 563 C CA . ALA A 1 73 ? 6.970 -1.304 -1.476 1.00 97.31 73 ALA A CA 1
ATOM 564 C C . ALA A 1 73 ? 6.120 -0.547 -2.505 1.00 97.31 73 ALA A C 1
ATOM 566 O O . ALA A 1 73 ? 4.927 -0.347 -2.283 1.00 97.31 73 ALA A O 1
ATOM 567 N N . ALA A 1 74 ? 6.702 -0.174 -3.650 1.00 97.69 74 ALA A N 1
ATOM 568 C CA . ALA A 1 74 ? 5.958 0.432 -4.750 1.00 97.69 74 ALA A CA 1
ATOM 569 C C . ALA A 1 74 ? 4.893 -0.523 -5.320 1.00 97.69 74 ALA A C 1
ATOM 571 O O . ALA A 1 74 ? 3.755 -0.096 -5.510 1.00 97.69 74 ALA A O 1
ATOM 572 N N . ASP A 1 75 ? 5.211 -1.809 -5.508 1.00 97.19 75 ASP A N 1
ATOM 573 C CA . ASP A 1 75 ? 4.254 -2.823 -5.980 1.00 97.19 75 ASP A CA 1
ATOM 574 C C . ASP A 1 75 ? 3.050 -2.945 -5.025 1.00 97.19 75 ASP A C 1
ATOM 576 O O . ASP A 1 75 ? 1.893 -2.888 -5.454 1.00 97.19 75 ASP A O 1
ATOM 580 N N . VAL A 1 76 ? 3.306 -3.008 -3.712 1.00 97.25 76 VAL A N 1
ATOM 581 C CA . VAL A 1 76 ? 2.245 -3.031 -2.689 1.00 97.25 76 VAL A CA 1
ATOM 582 C C . VAL A 1 76 ? 1.397 -1.759 -2.735 1.00 97.25 76 VAL A C 1
ATOM 584 O O . VAL A 1 76 ? 0.166 -1.822 -2.707 1.00 97.25 76 VAL A O 1
ATOM 587 N N . LEU A 1 77 ? 2.033 -0.590 -2.829 1.00 97.75 77 LEU A N 1
ATOM 588 C CA . LEU A 1 77 ? 1.335 0.695 -2.870 1.00 97.75 77 LEU A CA 1
ATOM 589 C C . LEU A 1 77 ? 0.448 0.843 -4.115 1.00 97.75 77 LEU A C 1
ATOM 591 O O . LEU A 1 77 ? -0.650 1.398 -4.009 1.00 97.75 77 LEU A O 1
ATOM 595 N N . VAL A 1 78 ? 0.876 0.335 -5.276 1.00 97.31 78 VAL A N 1
ATOM 596 C CA . VAL A 1 78 ? 0.035 0.293 -6.482 1.00 97.31 78 VAL A CA 1
ATOM 597 C C . VAL A 1 78 ? -1.183 -0.597 -6.261 1.00 97.31 78 VAL A C 1
ATOM 599 O O . VAL A 1 78 ? -2.297 -0.165 -6.569 1.00 97.31 78 VAL A O 1
ATOM 602 N N . GLY A 1 79 ? -0.999 -1.787 -5.683 1.00 95.69 79 GLY A N 1
ATOM 603 C CA . GLY A 1 79 ? -2.102 -2.691 -5.353 1.00 95.69 79 GLY A CA 1
ATOM 604 C C . GLY A 1 79 ? -3.135 -2.036 -4.442 1.00 95.69 79 GLY A C 1
ATOM 605 O O . GLY A 1 79 ? -4.322 -2.010 -4.763 1.00 95.69 79 GLY A O 1
ATOM 606 N N . ILE A 1 80 ? -2.684 -1.402 -3.357 1.00 96.50 80 ILE A N 1
ATOM 607 C CA . ILE A 1 80 ? -3.578 -0.711 -2.419 1.00 96.50 80 ILE A CA 1
ATOM 608 C C . ILE A 1 80 ? -4.286 0.475 -3.094 1.00 96.50 80 ILE A C 1
ATOM 610 O O . ILE A 1 80 ? -5.483 0.679 -2.888 1.00 96.50 80 ILE A O 1
ATOM 614 N N . ASN A 1 81 ? -3.589 1.260 -3.919 1.00 96.62 81 ASN A N 1
ATOM 615 C CA . ASN A 1 81 ? -4.198 2.372 -4.655 1.00 96.62 81 ASN A CA 1
ATOM 616 C C . ASN A 1 81 ? -5.296 1.899 -5.625 1.00 96.62 81 ASN A C 1
ATOM 618 O O . ASN A 1 81 ? -6.298 2.593 -5.795 1.00 96.62 81 ASN A O 1
ATOM 622 N N . ALA A 1 82 ? -5.118 0.738 -6.250 1.00 94.25 82 ALA A N 1
ATOM 623 C CA . ALA A 1 82 ? -6.078 0.174 -7.189 1.00 94.25 82 ALA A CA 1
ATOM 624 C C . ALA A 1 82 ? -7.281 -0.485 -6.501 1.00 94.25 82 ALA A C 1
ATOM 626 O O . ALA A 1 82 ? -8.417 -0.214 -6.885 1.00 94.25 82 ALA A O 1
ATOM 627 N N . LEU A 1 83 ? -7.024 -1.325 -5.497 1.00 94.31 83 LEU A N 1
ATOM 628 C CA . LEU A 1 83 ? -7.991 -2.302 -4.987 1.00 94.31 83 LEU A CA 1
ATOM 629 C C . LEU A 1 83 ? -8.598 -1.921 -3.631 1.00 94.31 83 LEU A C 1
ATOM 631 O O . LEU A 1 83 ? -9.627 -2.461 -3.242 1.00 94.31 83 LEU A O 1
ATOM 635 N N . SER A 1 84 ? -8.014 -0.966 -2.895 1.00 94.19 84 SER A N 1
ATOM 636 C CA . SER A 1 84 ? -8.559 -0.597 -1.584 1.00 94.19 84 SER A CA 1
ATOM 637 C C . SER A 1 84 ? -9.962 0.012 -1.711 1.00 94.19 84 SER A C 1
ATOM 639 O O . SER A 1 84 ? -10.148 0.953 -2.493 1.00 94.19 84 SER A O 1
ATOM 641 N N . PRO A 1 85 ? -10.943 -0.406 -0.889 1.00 91.38 85 PRO A N 1
ATOM 642 C CA . PRO A 1 85 ? -12.285 0.175 -0.897 1.00 91.38 85 PRO A CA 1
ATOM 643 C C . PRO A 1 85 ? -12.307 1.601 -0.320 1.00 91.38 85 PRO A C 1
ATOM 645 O O . PRO A 1 85 ? -13.134 2.434 -0.715 1.00 91.38 85 PRO A O 1
ATOM 648 N N . LEU A 1 86 ? -11.355 1.940 0.555 1.00 92.56 86 LEU A N 1
ATOM 649 C CA . LEU A 1 86 ? -11.317 3.208 1.277 1.00 92.56 86 LEU A CA 1
ATOM 650 C C . LEU A 1 86 ? -10.654 4.315 0.448 1.00 92.56 86 LEU A C 1
ATOM 652 O O . LEU A 1 86 ? -9.473 4.278 0.105 1.00 92.56 86 LEU A O 1
ATOM 656 N N . LYS A 1 87 ? -11.417 5.375 0.156 1.00 93.50 87 LYS A N 1
ATOM 657 C CA . LYS A 1 87 ? -10.942 6.504 -0.664 1.00 93.50 87 LYS A CA 1
ATOM 658 C C . LYS A 1 87 ? -9.739 7.233 -0.052 1.00 93.50 87 LYS A C 1
ATOM 660 O O . LYS A 1 87 ? -8.884 7.713 -0.795 1.00 93.50 87 LYS A O 1
ATOM 665 N N . SER A 1 88 ? -9.708 7.385 1.268 1.00 94.12 88 SER A N 1
ATOM 666 C CA . SER A 1 88 ? -8.597 7.997 2.010 1.00 94.12 88 SER A CA 1
ATOM 667 C C . SER A 1 88 ? -7.306 7.204 1.824 1.00 94.12 88 SER A C 1
ATOM 669 O O . SER A 1 88 ? -6.293 7.783 1.435 1.00 94.12 88 SER A O 1
ATOM 671 N N . VAL A 1 89 ? -7.387 5.885 1.987 1.00 96.00 89 VAL A N 1
ATOM 672 C CA . VAL A 1 89 ? -6.285 4.933 1.808 1.00 96.00 89 VAL A CA 1
ATOM 673 C C . VAL A 1 89 ? -5.775 4.958 0.367 1.00 96.00 89 VAL A C 1
ATOM 675 O O . VAL A 1 89 ? -4.580 5.148 0.162 1.00 96.00 89 VAL A O 1
ATOM 678 N N . ARG A 1 90 ? -6.658 4.917 -0.645 1.00 96.38 90 ARG A N 1
ATOM 679 C CA . ARG A 1 90 ? -6.245 5.065 -2.060 1.00 96.38 90 ARG A CA 1
ATOM 680 C C . ARG A 1 90 ? -5.492 6.372 -2.319 1.00 96.38 90 ARG A C 1
ATOM 682 O O . ARG A 1 90 ? -4.457 6.390 -2.981 1.00 96.38 90 ARG A O 1
ATOM 689 N N . LYS A 1 91 ? -5.996 7.490 -1.782 1.00 96.62 91 LYS A N 1
ATOM 690 C CA . LYS A 1 91 ? -5.346 8.802 -1.934 1.00 96.62 91 LYS A CA 1
ATOM 691 C C . LYS A 1 91 ? -3.964 8.839 -1.290 1.00 96.62 91 LYS A C 1
ATOM 693 O O . LYS A 1 91 ? -3.055 9.424 -1.873 1.00 96.62 91 LYS A O 1
ATOM 698 N N . GLU A 1 92 ? -3.818 8.272 -0.100 1.00 97.38 92 GLU A N 1
ATOM 699 C CA . GLU A 1 92 ? -2.527 8.231 0.581 1.00 97.38 92 GLU A CA 1
ATOM 700 C C . GLU A 1 92 ? -1.561 7.278 -0.125 1.00 97.38 92 GLU A C 1
ATOM 702 O O . GLU A 1 92 ? -0.419 7.657 -0.345 1.00 97.38 92 GLU A O 1
ATOM 707 N N . ALA A 1 93 ? -2.025 6.121 -0.604 1.00 97.50 93 ALA A N 1
ATOM 708 C CA . ALA A 1 93 ? -1.214 5.203 -1.400 1.00 97.50 93 ALA A CA 1
ATOM 709 C C . ALA A 1 93 ? -0.670 5.893 -2.660 1.00 97.50 93 ALA A C 1
ATOM 711 O O . ALA A 1 93 ? 0.527 5.830 -2.936 1.00 97.50 93 ALA A O 1
ATOM 712 N N . ARG A 1 94 ? -1.510 6.669 -3.361 1.00 97.69 94 ARG A N 1
ATOM 713 C CA . ARG A 1 94 ? -1.066 7.502 -4.490 1.00 97.69 94 ARG A CA 1
ATOM 714 C C . ARG A 1 94 ? -0.022 8.548 -4.087 1.00 97.69 94 ARG A C 1
ATOM 716 O O . ARG A 1 94 ? 0.914 8.783 -4.840 1.00 97.69 94 ARG A O 1
ATOM 723 N N . ARG A 1 95 ? -0.164 9.195 -2.926 1.00 97.56 95 ARG A N 1
ATOM 724 C CA . ARG A 1 95 ? 0.837 10.155 -2.420 1.00 97.56 95 ARG A CA 1
ATOM 725 C C . ARG A 1 95 ? 2.159 9.473 -2.076 1.00 97.56 95 ARG A C 1
ATOM 727 O O . ARG A 1 95 ? 3.212 10.025 -2.373 1.00 97.56 95 ARG A O 1
ATOM 734 N N . SER A 1 96 ? 2.100 8.291 -1.474 1.00 97.44 96 SER A N 1
ATOM 735 C CA . SER A 1 96 ? 3.275 7.478 -1.169 1.00 97.44 96 SER A CA 1
ATOM 736 C C . SER A 1 96 ? 4.000 7.032 -2.438 1.00 97.44 96 SER A C 1
ATOM 738 O O . SER A 1 96 ? 5.222 7.111 -2.473 1.00 97.44 96 SER A O 1
ATOM 740 N N . LEU A 1 97 ? 3.268 6.650 -3.493 1.00 97.56 97 LEU A N 1
ATOM 741 C CA . LEU A 1 97 ? 3.853 6.345 -4.804 1.00 97.56 97 LEU A CA 1
ATOM 742 C C . LEU A 1 97 ? 4.602 7.540 -5.387 1.00 97.56 97 LEU A C 1
ATOM 744 O O . LEU A 1 97 ? 5.761 7.393 -5.744 1.00 97.56 97 LEU A O 1
ATOM 748 N N . LEU A 1 98 ? 3.996 8.733 -5.387 1.00 97.31 98 LEU A N 1
ATOM 749 C CA . LEU A 1 98 ? 4.669 9.946 -5.871 1.00 97.31 98 LEU A CA 1
ATOM 750 C C . LEU A 1 98 ? 5.991 10.209 -5.128 1.00 97.31 98 LEU A C 1
ATOM 752 O O . LEU A 1 98 ? 6.983 10.569 -5.749 1.00 97.31 98 LEU A O 1
ATOM 756 N N . ARG A 1 99 ? 6.037 9.973 -3.809 1.00 96.75 99 ARG A N 1
ATOM 757 C CA . ARG A 1 99 ? 7.280 10.094 -3.026 1.00 96.75 99 ARG A CA 1
ATOM 758 C C . ARG A 1 99 ? 8.340 9.065 -3.443 1.00 96.75 99 ARG A C 1
ATOM 760 O O . ARG A 1 99 ? 9.525 9.383 -3.451 1.00 96.75 99 ARG A O 1
ATOM 767 N N . LEU A 1 100 ? 7.939 7.836 -3.766 1.00 97.19 100 LEU A N 1
ATOM 768 C CA . LEU A 1 100 ? 8.867 6.818 -4.269 1.00 97.19 100 LEU A CA 1
ATOM 769 C C . LEU A 1 100 ? 9.358 7.151 -5.686 1.00 97.19 100 LEU A C 1
ATOM 771 O O . LEU A 1 100 ? 10.546 7.002 -5.964 1.00 97.19 100 LEU A O 1
ATOM 775 N N . GLU A 1 101 ? 8.490 7.688 -6.543 1.00 96.69 101 GLU A N 1
ATOM 776 C CA . GLU A 1 101 ? 8.843 8.153 -7.889 1.00 96.69 101 GLU A CA 1
ATOM 777 C C . GLU A 1 101 ? 9.853 9.313 -7.846 1.00 96.69 101 GLU A C 1
ATOM 779 O O . GLU A 1 101 ? 10.808 9.326 -8.625 1.00 96.69 101 GLU A O 1
ATOM 784 N N . GLU A 1 102 ? 9.717 10.241 -6.888 1.00 97.06 102 GLU A N 1
ATOM 785 C CA . GLU A 1 102 ? 10.724 11.282 -6.614 1.00 97.06 102 GLU A CA 1
ATOM 786 C C . GLU A 1 102 ? 12.102 10.670 -6.301 1.00 97.06 102 GLU A C 1
ATOM 788 O O . GLU A 1 102 ? 13.132 11.187 -6.739 1.00 97.06 102 GLU A O 1
ATOM 793 N N . ALA A 1 103 ? 12.123 9.529 -5.608 1.00 96.44 103 ALA A N 1
ATOM 794 C CA . ALA A 1 103 ? 13.323 8.742 -5.327 1.00 96.44 103 ALA A CA 1
ATOM 795 C C . ALA A 1 103 ? 13.716 7.772 -6.463 1.00 96.44 103 ALA A C 1
ATOM 797 O O . ALA A 1 103 ? 14.637 6.974 -6.297 1.00 96.44 103 ALA A O 1
ATOM 798 N N . ARG A 1 104 ? 13.056 7.852 -7.628 1.00 97.38 104 ARG A N 1
ATOM 799 C CA . ARG A 1 104 ? 13.243 6.978 -8.802 1.00 97.38 104 ARG A CA 1
ATOM 800 C C . ARG A 1 104 ? 12.968 5.494 -8.539 1.00 97.38 104 ARG A C 1
ATOM 802 O O . ARG A 1 104 ? 13.511 4.635 -9.232 1.00 97.38 104 ARG A O 1
ATOM 809 N N . VAL A 1 105 ? 12.117 5.194 -7.564 1.00 97.75 105 VAL A N 1
ATOM 810 C CA . VAL A 1 105 ? 11.639 3.843 -7.269 1.00 97.75 105 VAL A CA 1
ATOM 811 C C . VAL A 1 105 ? 10.265 3.684 -7.909 1.00 97.75 105 VAL A C 1
ATOM 813 O O . VAL A 1 105 ? 9.319 4.374 -7.535 1.00 97.75 105 VAL A O 1
ATOM 816 N N . TYR A 1 106 ? 10.164 2.771 -8.872 1.00 96.19 106 TYR A N 1
ATOM 817 C CA . TYR A 1 106 ? 8.943 2.538 -9.640 1.00 96.19 106 TYR A CA 1
ATOM 818 C C . TYR A 1 106 ? 8.408 1.120 -9.412 1.00 96.19 106 TYR A C 1
ATOM 820 O O . TYR A 1 106 ? 9.201 0.180 -9.277 1.00 96.19 106 TYR A O 1
ATOM 828 N N . PRO A 1 107 ? 7.077 0.945 -9.396 1.00 95.75 107 PRO A N 1
ATOM 829 C CA . PRO A 1 107 ? 6.466 -0.377 -9.378 1.00 95.75 107 PRO A CA 1
ATOM 830 C C . PRO A 1 107 ? 6.812 -1.136 -10.665 1.00 95.75 107 PRO A C 1
ATOM 832 O O . PRO A 1 107 ? 6.963 -0.541 -11.731 1.00 95.75 107 PRO A O 1
ATOM 835 N N . HIS A 1 108 ? 6.949 -2.451 -10.561 1.00 93.62 108 HIS A N 1
ATOM 836 C CA . HIS A 1 108 ? 7.110 -3.358 -11.704 1.00 93.62 108 HIS A CA 1
ATOM 837 C C . HIS A 1 108 ? 5.872 -4.212 -11.946 1.00 93.62 108 HIS A C 1
ATOM 839 O O . HIS A 1 108 ? 5.756 -4.861 -12.984 1.00 93.62 108 HIS A O 1
ATOM 845 N N . TRP A 1 109 ? 4.964 -4.230 -10.978 1.00 93.94 109 TRP A N 1
ATOM 846 C CA . TRP A 1 109 ? 3.711 -4.940 -11.068 1.00 93.94 109 TRP A CA 1
ATOM 847 C C . TRP A 1 109 ? 2.560 -3.985 -11.377 1.00 93.94 109 TRP A C 1
ATOM 849 O O . TRP A 1 109 ? 2.420 -2.932 -10.751 1.00 93.94 109 TRP A O 1
ATOM 859 N N . GLU A 1 110 ? 1.711 -4.384 -12.322 1.00 91.69 110 GLU A N 1
ATOM 860 C CA . GLU A 1 110 ? 0.442 -3.720 -12.592 1.00 91.69 110 GLU A CA 1
ATOM 861 C C . GLU A 1 110 ? -0.719 -4.608 -12.126 1.00 91.69 110 GLU A C 1
ATOM 863 O O . GLU A 1 110 ? -0.761 -5.792 -12.465 1.00 91.69 110 GLU A O 1
ATOM 868 N N . PRO A 1 111 ? -1.675 -4.060 -11.359 1.00 89.00 111 PRO A N 1
ATOM 869 C CA . PRO A 1 111 ? -2.765 -4.837 -10.803 1.00 89.00 111 PRO A CA 1
ATOM 870 C C . PRO A 1 111 ? -3.714 -5.291 -11.922 1.00 89.00 111 PRO A C 1
ATOM 872 O O . PRO A 1 111 ? -4.113 -4.457 -12.748 1.00 89.00 111 PRO A O 1
ATOM 875 N N . PRO A 1 112 ? -4.128 -6.572 -11.935 1.00 88.06 112 PRO A N 1
ATOM 876 C CA . PRO A 1 112 ? -5.117 -7.086 -12.875 1.00 88.06 112 PRO A CA 1
ATOM 877 C C . PRO A 1 112 ? -6.501 -6.564 -12.474 1.00 88.06 112 PRO A C 1
ATOM 879 O O . PRO A 1 112 ? -7.261 -7.235 -11.788 1.00 88.06 112 PRO A O 1
ATOM 882 N N . ILE A 1 113 ? -6.802 -5.315 -12.833 1.00 82.69 113 ILE A N 1
ATOM 883 C CA . ILE A 1 113 ? -8.100 -4.687 -12.570 1.00 82.69 113 ILE A CA 1
ATOM 884 C C . ILE A 1 113 ? -9.030 -5.018 -13.733 1.00 82.69 113 ILE A C 1
ATOM 886 O O . ILE A 1 113 ? -8.744 -4.647 -14.877 1.00 82.69 113 ILE A O 1
ATOM 890 N N . GLU A 1 114 ? -10.184 -5.606 -13.435 1.00 74.12 114 GLU A N 1
ATOM 891 C CA . GLU A 1 114 ? -11.281 -5.716 -14.391 1.00 74.12 114 GLU A CA 1
ATOM 892 C C . GLU A 1 114 ? -11.908 -4.331 -14.589 1.00 74.12 114 GLU A C 1
ATOM 894 O O . GLU A 1 114 ? -12.854 -3.911 -13.919 1.00 74.12 114 GLU A O 1
ATOM 899 N N . ARG A 1 115 ? -11.331 -3.546 -15.502 1.00 67.12 115 ARG A N 1
ATOM 900 C CA . ARG A 1 115 ? -11.916 -2.264 -15.894 1.00 67.12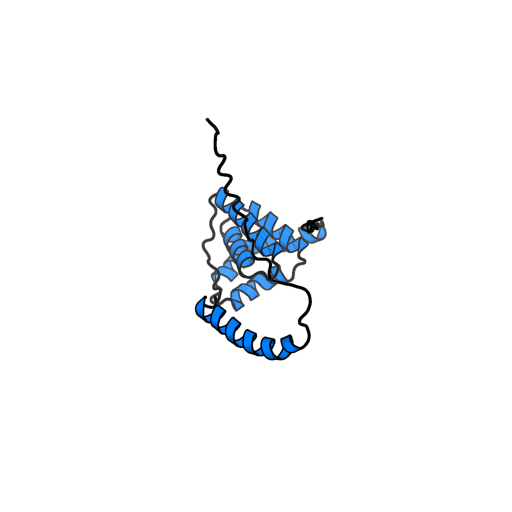 115 ARG A CA 1
ATOM 901 C C . ARG A 1 115 ? -13.071 -2.550 -16.841 1.00 67.12 115 ARG A C 1
ATOM 903 O O . ARG A 1 115 ? -12.843 -2.879 -18.002 1.00 67.12 115 ARG A O 1
ATOM 910 N N . LEU A 1 116 ? -14.300 -2.368 -16.357 1.00 60.91 116 LEU A N 1
ATOM 911 C CA . LEU A 1 116 ? -15.466 -2.241 -17.232 1.00 60.91 116 LEU A CA 1
ATOM 912 C C . LEU A 1 116 ? -15.148 -1.194 -18.304 1.00 60.91 116 LEU A C 1
ATOM 914 O O . LEU A 1 116 ? -14.677 -0.095 -17.977 1.00 60.91 116 LEU A O 1
ATOM 918 N N . SER A 1 117 ? -15.349 -1.536 -19.579 1.00 66.44 117 SER A N 1
ATOM 919 C CA . SER A 1 117 ? -15.058 -0.589 -20.648 1.00 66.44 117 SER A CA 1
ATOM 920 C C . SER A 1 117 ? -15.942 0.654 -20.475 1.00 66.44 117 SER A C 1
ATOM 922 O O . SER A 1 117 ? -17.051 0.557 -19.942 1.00 66.44 117 SER A O 1
ATOM 924 N N . PRO A 1 118 ? -15.501 1.844 -20.920 1.00 65.88 118 PRO A N 1
ATOM 925 C CA . PRO A 1 118 ? -16.335 3.043 -20.870 1.00 65.88 118 PRO A CA 1
ATOM 926 C C . PRO A 1 118 ? -17.709 2.840 -21.525 1.00 65.88 118 PRO A C 1
ATOM 928 O O . PRO A 1 118 ? -18.686 3.440 -21.090 1.00 65.88 118 PRO A O 1
ATOM 931 N N . VAL A 1 119 ? -17.788 1.966 -22.533 1.00 65.94 119 VAL A N 1
ATOM 932 C CA . VAL A 1 119 ? -19.033 1.602 -23.218 1.00 65.94 119 VAL A CA 1
ATOM 933 C C . VAL A 1 119 ? -19.936 0.774 -22.300 1.00 65.94 119 VAL A C 1
ATOM 935 O O . VAL A 1 119 ? -21.106 1.117 -22.135 1.00 65.94 119 VAL A O 1
ATOM 938 N N . ASP A 1 120 ? -19.388 -0.234 -21.619 1.00 64.69 120 ASP A N 1
ATOM 939 C CA . ASP A 1 120 ? -20.140 -1.070 -20.671 1.00 64.69 120 ASP A CA 1
ATOM 940 C C . ASP A 1 120 ? -20.603 -0.265 -19.451 1.00 64.69 120 ASP A C 1
ATOM 942 O O . ASP A 1 120 ? -21.721 -0.436 -18.965 1.00 64.69 120 ASP A O 1
ATOM 946 N N . ALA A 1 121 ? -19.776 0.677 -18.989 1.00 61.25 121 ALA A N 1
ATOM 947 C CA . ALA A 1 121 ? -20.119 1.581 -17.898 1.00 61.25 121 ALA A CA 1
ATOM 948 C C . ALA A 1 121 ? -21.297 2.505 -18.261 1.00 61.25 121 ALA A C 1
ATOM 950 O O . ALA A 1 121 ? -22.187 2.717 -17.437 1.00 61.25 121 ALA A O 1
ATOM 951 N N . ILE A 1 122 ? -21.335 3.024 -19.495 1.00 62.91 122 ILE A N 1
ATOM 952 C CA . ILE A 1 122 ? -22.460 3.827 -20.005 1.00 62.91 122 ILE A CA 1
ATOM 953 C C . ILE A 1 122 ? -23.716 2.956 -20.151 1.00 62.91 122 ILE A C 1
ATOM 955 O O . ILE A 1 122 ? -24.812 3.375 -19.774 1.00 62.91 122 ILE A O 1
ATOM 959 N N . GLN A 1 123 ? -23.573 1.725 -20.642 1.00 57.91 123 GLN A N 1
ATOM 960 C CA . GLN A 1 123 ? -24.703 0.820 -20.839 1.00 57.91 123 GLN A CA 1
ATOM 961 C C . GLN A 1 123 ? -25.322 0.361 -19.509 1.00 57.91 123 GLN A C 1
ATOM 963 O O . GLN A 1 123 ? -26.546 0.319 -19.388 1.00 57.91 123 GLN A O 1
ATOM 968 N N . MET A 1 124 ? -24.509 0.127 -18.473 1.00 57.38 124 MET A N 1
ATOM 969 C CA . MET A 1 124 ? -25.000 -0.154 -17.117 1.00 57.38 124 MET A CA 1
ATOM 970 C C . MET A 1 124 ? -25.699 1.051 -16.464 1.00 57.38 124 MET A C 1
ATOM 972 O O . MET A 1 124 ? -26.669 0.883 -15.726 1.00 57.38 124 MET A O 1
ATOM 976 N N . GLN A 1 125 ? -25.268 2.281 -16.758 1.00 57.31 125 GLN A N 1
ATOM 977 C CA . GLN A 1 125 ? -25.987 3.484 -16.317 1.00 57.31 125 GLN A CA 1
ATOM 978 C C . GLN A 1 125 ? -27.355 3.613 -17.004 1.00 57.31 125 GLN A C 1
ATOM 980 O O . GLN A 1 125 ? -28.329 3.987 -16.352 1.00 57.31 125 GLN A O 1
ATOM 985 N N . SER A 1 126 ? -27.457 3.232 -18.283 1.00 55.00 126 SER A N 1
ATOM 986 C CA . SER A 1 126 ? -28.721 3.238 -19.031 1.00 55.00 126 SER A CA 1
ATOM 987 C C . SER A 1 126 ? -29.762 2.263 -18.470 1.00 55.00 126 SER A C 1
ATOM 989 O O . SER A 1 126 ? -30.940 2.612 -18.438 1.00 55.00 126 SER A O 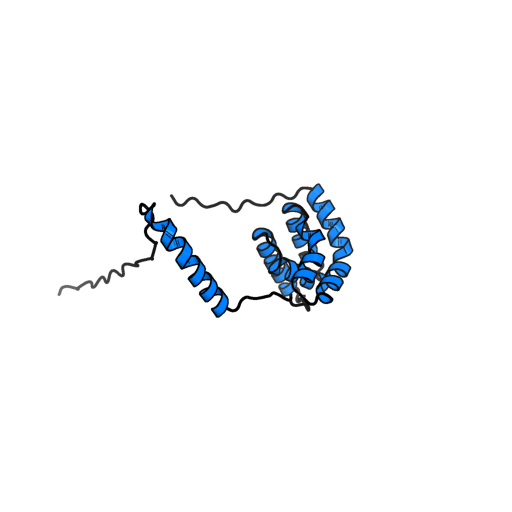1
ATOM 991 N N . VAL A 1 127 ? -29.370 1.064 -18.020 1.00 54.91 127 VAL A N 1
ATOM 992 C CA . VAL A 1 127 ? -30.323 0.107 -17.414 1.00 54.91 127 VAL A CA 1
ATOM 993 C C . VAL A 1 127 ? -30.769 0.534 -16.016 1.00 54.91 127 VAL A C 1
ATOM 995 O O . VAL A 1 127 ? -31.934 0.356 -15.673 1.00 54.91 127 VAL A O 1
ATOM 998 N N . ASN A 1 128 ? -29.898 1.177 -15.235 1.00 50.91 128 ASN A N 1
ATOM 999 C CA . ASN A 1 128 ? -30.283 1.713 -13.927 1.00 50.91 128 ASN A CA 1
ATOM 1000 C C . ASN A 1 128 ? -31.199 2.945 -14.040 1.00 50.91 128 ASN A C 1
ATOM 1002 O O . ASN A 1 128 ? -32.059 3.136 -13.182 1.00 50.91 128 ASN A O 1
ATOM 1006 N N . SER A 1 129 ? -31.077 3.732 -15.117 1.00 49.59 129 SER A N 1
ATOM 1007 C CA . SER A 1 129 ? -31.941 4.896 -15.367 1.00 49.59 129 SER A CA 1
ATOM 1008 C C . SER A 1 129 ? -33.411 4.511 -15.605 1.00 49.59 129 SER A C 1
ATOM 1010 O O . SER A 1 129 ? -34.306 5.246 -15.195 1.00 49.59 129 SER A O 1
ATOM 1012 N N . MET A 1 130 ? -33.679 3.331 -16.183 1.00 49.94 130 MET A N 1
ATOM 1013 C CA . MET A 1 130 ? -35.048 2.815 -16.361 1.00 49.94 130 MET A CA 1
ATOM 1014 C C . MET A 1 130 ? -35.721 2.388 -15.046 1.00 49.94 130 MET A C 1
ATOM 1016 O O . MET A 1 130 ? -36.947 2.373 -14.970 1.00 49.94 130 MET A O 1
ATOM 1020 N N . VAL A 1 131 ? -34.949 2.050 -14.007 1.00 51.22 131 VAL A N 1
ATOM 1021 C CA . VAL A 1 131 ? -35.500 1.697 -12.686 1.00 51.22 131 VAL A CA 1
ATOM 1022 C C . VAL A 1 131 ? -35.779 2.953 -11.861 1.00 51.22 131 VAL A C 1
ATOM 1024 O O . VAL A 1 131 ? -36.767 2.997 -11.129 1.00 51.22 131 VAL A O 1
ATOM 1027 N N . THR A 1 132 ? -34.958 3.999 -12.002 1.00 47.91 132 THR A N 1
ATOM 1028 C CA . THR A 1 132 ? -35.202 5.274 -11.316 1.00 47.91 132 THR A CA 1
ATOM 1029 C C . THR A 1 132 ? -36.414 6.008 -11.862 1.00 47.91 132 THR A C 1
ATOM 1031 O O . THR A 1 132 ? -37.183 6.489 -11.043 1.00 47.91 132 THR A O 1
ATOM 1034 N N . ASP A 1 133 ? -36.669 6.000 -13.176 1.00 44.94 133 ASP A N 1
ATOM 1035 C CA . ASP A 1 133 ? -37.826 6.700 -13.768 1.00 44.94 133 ASP A CA 1
ATOM 1036 C C . ASP A 1 133 ? -39.192 6.174 -13.283 1.00 44.94 133 ASP A C 1
ATOM 1038 O O . ASP A 1 133 ? -40.189 6.888 -13.365 1.00 44.94 133 ASP A O 1
ATOM 1042 N N . LEU A 1 134 ? -39.248 4.967 -12.706 1.00 50.62 134 LEU A N 1
ATOM 1043 C CA . LEU A 1 134 ? -40.456 4.440 -12.059 1.00 50.62 134 LEU A CA 1
ATOM 1044 C C . LEU A 1 134 ? -40.615 4.910 -10.595 1.00 50.62 134 LEU A C 1
ATOM 1046 O O . LEU A 1 134 ? -41.715 4.859 -10.050 1.00 50.62 134 LEU A O 1
ATOM 1050 N N . VAL A 1 135 ? -39.540 5.374 -9.948 1.00 49.66 135 VAL A N 1
ATOM 1051 C CA . VAL A 1 135 ? -39.520 5.816 -8.538 1.00 49.66 135 VAL A CA 1
ATOM 1052 C C . VAL A 1 135 ? -39.474 7.349 -8.409 1.00 49.66 135 VAL A C 1
ATOM 1054 O O . VAL A 1 135 ? -39.965 7.889 -7.419 1.00 49.66 135 VAL A O 1
ATOM 1057 N N . THR A 1 136 ? -38.973 8.086 -9.408 1.00 45.88 136 THR A N 1
ATOM 1058 C CA . THR A 1 136 ? -38.884 9.563 -9.380 1.00 45.88 136 THR A CA 1
ATOM 1059 C C . THR A 1 136 ? -40.205 10.300 -9.588 1.00 45.88 136 THR A C 1
ATOM 1061 O O . THR A 1 136 ? -40.234 11.514 -9.416 1.00 45.88 136 THR A O 1
ATOM 1064 N N . SER A 1 137 ? -41.318 9.624 -9.885 1.00 46.72 137 SER A N 1
ATOM 1065 C CA . SER A 1 137 ? -42.625 10.297 -9.990 1.00 46.72 137 SER A CA 1
ATOM 1066 C C . SER A 1 137 ? -43.228 10.738 -8.644 1.00 46.72 137 SER A C 1
ATOM 1068 O O . SER A 1 137 ? -44.335 11.271 -8.642 1.00 46.72 137 SER A O 1
ATOM 1070 N N . ILE A 1 138 ? -42.554 10.524 -7.502 1.00 52.66 138 ILE A N 1
ATOM 1071 C CA . ILE A 1 138 ? -43.110 10.850 -6.173 1.00 52.66 138 ILE A CA 1
ATOM 1072 C C . ILE A 1 138 ? -42.416 12.036 -5.471 1.00 52.66 138 ILE A C 1
ATOM 1074 O O . ILE A 1 138 ? -43.040 12.647 -4.609 1.00 52.66 138 ILE A O 1
ATOM 1078 N N . GLU A 1 139 ? -41.206 12.468 -5.848 1.00 46.34 139 GLU A N 1
ATOM 1079 C CA . GLU A 1 139 ? -40.502 13.542 -5.110 1.00 46.34 139 GLU A CA 1
ATOM 1080 C C . GLU A 1 139 ? -39.808 14.569 -6.028 1.00 46.34 139 GLU A C 1
ATOM 1082 O O . GLU A 1 139 ? -38.611 14.836 -5.933 1.00 46.34 139 GLU A O 1
ATOM 1087 N N . GLU A 1 140 ? -40.573 15.193 -6.926 1.00 50.16 140 GLU A N 1
ATOM 1088 C CA . GLU A 1 140 ? -40.161 16.419 -7.621 1.00 50.16 140 GLU A CA 1
ATOM 1089 C C . GLU A 1 140 ? -40.445 17.664 -6.762 1.00 50.16 140 GLU A C 1
ATOM 1091 O O . GLU A 1 140 ? -41.433 18.367 -6.960 1.00 50.16 140 GLU A O 1
ATOM 1096 N N . SER A 1 141 ? -39.549 18.002 -5.834 1.00 49.62 141 SER A N 1
ATOM 1097 C CA . SER A 1 141 ? -39.357 19.406 -5.443 1.00 49.62 141 SER A CA 1
ATOM 1098 C C . SER A 1 141 ? -38.006 19.618 -4.760 1.00 49.62 141 SER A C 1
ATOM 1100 O O . SER A 1 141 ? -37.703 18.953 -3.779 1.00 49.62 141 SER A O 1
ATOM 1102 N N . GLU A 1 142 ? -37.256 20.620 -5.236 1.00 49.28 142 GLU A N 1
ATOM 1103 C CA . GLU A 1 142 ? -36.180 21.348 -4.524 1.00 49.28 142 GLU A CA 1
ATOM 1104 C C . GLU A 1 142 ? -34.692 21.079 -4.835 1.00 49.28 142 GLU A C 1
ATOM 1106 O O . GLU A 1 142 ? -33.838 21.451 -4.028 1.00 49.28 142 GLU A O 1
ATOM 1111 N N . ASN A 1 143 ? -34.287 20.580 -6.011 1.00 55.16 143 ASN A N 1
ATOM 1112 C CA . ASN A 1 143 ? -32.866 20.758 -6.374 1.00 55.16 143 ASN A CA 1
ATOM 1113 C C . ASN A 1 143 ? -32.584 20.877 -7.879 1.00 55.16 143 ASN A C 1
ATOM 1115 O O . ASN A 1 143 ? -32.252 19.883 -8.526 1.00 55.16 143 ASN A O 1
ATOM 1119 N N . PRO A 1 144 ? -32.673 22.085 -8.470 1.00 60.81 144 PRO A N 1
ATOM 1120 C CA . PRO A 1 144 ? -32.310 22.248 -9.867 1.00 60.81 144 PRO A CA 1
ATOM 1121 C C . PRO A 1 144 ? -30.789 22.067 -10.070 1.00 60.81 144 PRO A C 1
ATOM 1123 O O . PRO A 1 144 ? -29.982 22.552 -9.264 1.00 60.81 144 PRO A O 1
ATOM 1126 N N . PRO A 1 145 ? -30.366 21.401 -11.160 1.00 60.00 145 PRO A N 1
ATOM 1127 C CA . PRO A 1 145 ? -28.961 21.151 -11.460 1.00 60.00 145 PRO A CA 1
ATOM 1128 C C . PRO A 1 145 ? -28.187 22.464 -11.656 1.00 60.00 145 PRO A C 1
ATOM 1130 O O . PRO A 1 145 ? -28.565 23.337 -12.436 1.00 60.00 145 PRO A O 1
ATOM 1133 N N . ARG A 1 146 ? -27.069 22.610 -10.935 1.00 60.81 146 ARG A N 1
ATOM 1134 C CA . ARG A 1 146 ? -26.227 23.818 -10.925 1.00 60.81 146 ARG A CA 1
ATOM 1135 C C . ARG A 1 146 ? -25.279 23.820 -12.125 1.00 60.81 146 ARG A C 1
ATOM 1137 O O . ARG A 1 146 ? -24.118 23.440 -11.993 1.00 60.81 146 ARG A O 1
ATOM 1144 N N . PHE A 1 147 ? -25.750 24.261 -13.286 1.00 65.75 147 PHE A N 1
ATOM 1145 C CA . PHE A 1 147 ? -24.864 24.625 -14.394 1.00 65.75 147 PHE A CA 1
ATOM 1146 C C . PHE A 1 147 ? -24.424 26.092 -14.257 1.00 65.75 147 PHE A C 1
ATOM 1148 O O . PHE A 1 147 ? -25.218 26.996 -13.998 1.00 65.75 147 PHE A O 1
ATOM 1155 N N . TRP A 1 148 ? -23.119 26.321 -14.380 1.00 55.06 148 TRP A N 1
ATOM 1156 C CA . TRP A 1 148 ? -22.467 27.619 -14.223 1.00 55.06 148 TRP A CA 1
ATOM 1157 C C . TRP A 1 148 ? -22.7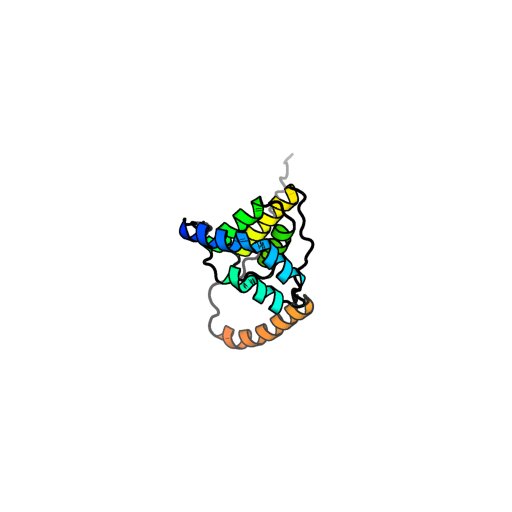76 28.505 -15.438 1.00 55.06 148 TRP A C 1
ATOM 1159 O O . TRP A 1 148 ? -22.114 28.414 -16.467 1.00 55.06 148 TRP A O 1
ATOM 1169 N N . LYS A 1 149 ? -23.797 29.362 -15.349 1.00 55.12 149 LYS A N 1
ATOM 1170 C CA . LYS A 1 149 ? -24.092 30.362 -16.386 1.00 55.12 149 LYS A CA 1
ATOM 1171 C C . LYS A 1 149 ? -23.239 31.606 -16.121 1.00 55.12 149 LYS A C 1
ATOM 1173 O O . LYS A 1 149 ? -23.611 32.469 -15.331 1.00 55.12 149 LYS A O 1
ATOM 1178 N N . GLY A 1 150 ? -22.046 31.649 -16.712 1.00 53.34 150 GLY A N 1
ATOM 1179 C CA . GLY A 1 150 ? -21.203 32.845 -16.705 1.00 53.34 150 GLY A CA 1
ATOM 1180 C C . GLY A 1 150 ? -21.886 33.961 -17.493 1.00 53.34 150 GLY A C 1
ATOM 1181 O O . GLY A 1 150 ? -22.097 33.822 -18.694 1.00 53.34 150 GLY A O 1
ATOM 1182 N N . PHE A 1 151 ? -22.258 35.051 -16.825 1.00 45.78 151 PHE A N 1
ATOM 1183 C CA . PHE A 1 151 ? -22.663 36.278 -17.503 1.00 45.78 151 PHE A CA 1
ATOM 1184 C C . PHE A 1 151 ? -21.402 36.986 -18.007 1.00 45.78 151 PHE A C 1
ATOM 1186 O O . PHE A 1 151 ? -20.615 37.494 -17.212 1.00 45.78 151 PHE A O 1
ATOM 1193 N N . VAL A 1 152 ? -21.204 37.000 -19.324 1.00 53.44 152 VAL A N 1
ATOM 1194 C CA . VAL A 1 152 ? -20.269 37.915 -19.986 1.00 53.44 152 VAL A CA 1
ATOM 1195 C C . VAL A 1 152 ? -20.989 39.256 -20.099 1.00 53.44 152 VAL A C 1
ATOM 1197 O O . VAL A 1 152 ? -21.925 39.390 -20.883 1.00 53.44 152 VAL A O 1
ATOM 1200 N N . THR A 1 153 ? -20.614 40.235 -19.281 1.00 50.50 153 THR A N 1
ATOM 1201 C CA . THR A 1 153 ? -21.053 41.622 -19.470 1.00 50.50 153 THR A CA 1
ATOM 1202 C C . THR A 1 153 ? -20.070 42.309 -20.408 1.00 50.50 153 THR A C 1
ATOM 1204 O O . THR A 1 153 ? -18.961 42.648 -20.002 1.00 50.50 153 THR A O 1
ATOM 1207 N N . ASP A 1 154 ? -20.475 42.476 -21.663 1.00 45.16 154 ASP A N 1
ATOM 1208 C CA . ASP A 1 154 ? -19.765 43.262 -22.669 1.00 45.16 154 ASP A CA 1
ATOM 1209 C C . ASP A 1 154 ? -20.009 44.755 -22.387 1.00 45.16 154 ASP A C 1
ATOM 1211 O O . ASP A 1 154 ? -21.089 45.289 -22.645 1.00 45.16 154 ASP A O 1
ATOM 1215 N N . SER A 1 155 ? -19.050 45.429 -21.750 1.00 51.56 155 SER A N 1
ATOM 1216 C CA . SER A 1 155 ? -19.124 46.870 -21.501 1.00 51.56 155 SER A CA 1
ATOM 1217 C C . SER A 1 155 ? -18.465 47.628 -22.655 1.00 51.56 155 SER A C 1
ATOM 1219 O O . SER A 1 155 ? -17.300 48.013 -22.561 1.00 51.56 155 SER A O 1
ATOM 1221 N N . GLN A 1 156 ? -19.207 47.869 -23.740 1.00 53.44 156 GLN A N 1
ATOM 1222 C CA . GLN A 1 156 ? -18.827 48.879 -24.734 1.00 53.44 156 GLN A CA 1
ATOM 1223 C C . GLN A 1 156 ? -19.032 50.280 -24.144 1.00 53.44 156 GLN A C 1
ATOM 1225 O O . GLN A 1 156 ? -20.130 50.838 -24.161 1.00 53.44 156 GLN A O 1
ATOM 1230 N N . THR A 1 157 ? -17.964 50.878 -23.626 1.00 51.16 157 THR A N 1
ATOM 1231 C CA . THR A 1 157 ? -17.915 52.307 -23.314 1.00 51.16 157 THR A CA 1
ATOM 1232 C C . THR A 1 157 ? -17.761 53.110 -24.608 1.00 51.16 157 THR A C 1
ATOM 1234 O O . THR A 1 157 ? -16.684 53.199 -25.192 1.00 51.16 157 THR A O 1
ATOM 1237 N N . ARG A 1 158 ? -18.866 53.718 -25.059 1.00 43.25 158 ARG A N 1
ATOM 1238 C CA . ARG A 1 158 ? -18.853 54.827 -26.024 1.00 43.25 158 ARG A CA 1
ATOM 1239 C C . ARG A 1 158 ? -18.146 56.032 -25.401 1.00 43.25 158 ARG A C 1
ATOM 1241 O O . ARG A 1 158 ? -18.590 56.542 -24.376 1.00 43.25 158 ARG A O 1
ATOM 1248 N N . VAL A 1 159 ? -17.093 56.501 -26.059 1.00 51.16 159 VAL A N 1
ATOM 1249 C CA . VAL A 1 159 ? -16.473 57.813 -25.832 1.00 51.16 159 VAL A CA 1
ATOM 1250 C C . VAL A 1 159 ? -17.327 58.870 -26.550 1.00 51.16 159 VAL A C 1
ATOM 1252 O O . VAL A 1 159 ? -17.584 58.696 -27.744 1.00 51.16 159 VAL A O 1
ATOM 1255 N N . PRO A 1 160 ? -17.815 59.928 -25.879 1.00 56.06 160 PRO A N 1
ATOM 1256 C CA . PRO A 1 160 ? -18.380 61.083 -26.565 1.00 56.06 160 PRO A CA 1
ATOM 1257 C C . PRO A 1 160 ? -17.287 62.082 -26.985 1.00 56.06 160 PRO A C 1
ATOM 1259 O O . PRO A 1 160 ? -16.243 62.161 -26.343 1.00 56.06 160 PRO A O 1
ATOM 1262 N N . ALA A 1 161 ? -17.602 62.772 -28.087 1.00 47.72 161 ALA A N 1
ATOM 1263 C CA . ALA A 1 161 ? -16.872 63.785 -28.862 1.00 47.72 161 ALA A CA 1
ATOM 1264 C C . ALA A 1 161 ? -15.821 64.647 -28.144 1.00 47.72 161 ALA A C 1
ATOM 1266 O O . ALA A 1 161 ? -16.117 65.169 -27.046 1.00 47.72 161 ALA A O 1
#

Secondary structure (DSSP, 8-state):
---------PPPPHHHHHHHHHHHTTHHHHHHHHHH--SHHHHHHHHHHHHTS-HHHHHHHHHHHTTS--HHHHHHHHHHHHH-S-HHHHHHHHHHHHHHHHTT-------------HHHHHHHHHHHHHHHTTTGGG---S---------------PPP-